Protein AF-A0A090TAF8-F1 (afdb_monomer_lite)

Organism: NCBI:txid990268

Secondary structure (DSSP, 8-state):
-EEETTEEEEEEE-TTS-EEEEEEEE----BHHHHHHHHHHHHHHHHHHTTTT------EEEEESSEEETTTTEEEE-SSSB-SSB-HHHHHHHHH-S-EEEEEHHHHHHHHHHHHSTTTT-SS-EEEEESSSEEEEE-

Radius of gyration: 15.21 Å; chains: 1; bounding box: 37×30×36 Å

InterPro domains:
  IPR000600 ROK family [PF00480] (2-139)
  IPR000600 ROK family [PTHR18964] (3-139)
  IPR043129 ATPase, nucleotide binding domain [SSF53067] (2-119)

Foldseek 3Di:
DEDEQQKDKDFDADPVGHTDDIDIGGHPAAEDVSSLVVVLVVVVVVCVVCVVVDDDDAAEEYEYAADAPQVQCFGCDHPNHPDHRDSSQVSNCVNPVHHYTYDYRQQVVVVCCCVPNDNVVPPWDWDWDDDPDTDIHID

pLDDT: mean 95.27, std 3.51, range [81.88, 98.38]

Sequence (139 aa):
MRLGRGYLSIALHELGGDVLIDTKIEIHEVDQEDVLARLLYEIEDFFESYSEQLDRVTSIALTLPGLVNSDKGIVLQMPHYNVKNLNVAEEIFKVTGLPVFVANDTRAWALAENLFGHSQDCDNSVLISIHHGLGAGII

Structure (mmCIF, N/CA/C/O backbone):
data_AF-A0A090TAF8-F1
#
_entry.id   AF-A0A090TAF8-F1
#
loop_
_atom_site.group_PDB
_atom_site.id
_atom_site.type_symbol
_atom_site.label_atom_id
_atom_site.label_alt_id
_atom_site.label_comp_id
_atom_site.label_asym_id
_atom_site.label_entity_id
_atom_site.label_seq_id
_atom_site.pdbx_PDB_ins_code
_atom_site.Cartn_x
_atom_site.Cartn_y
_atom_site.Cartn_z
_atom_site.occupancy
_atom_site.B_iso_or_equiv
_atom_site.auth_seq_id
_atom_site.auth_comp_id
_atom_site.auth_asym_id
_atom_site.auth_atom_id
_atom_site.pdbx_PDB_model_num
ATOM 1 N N . MET A 1 1 ? -4.908 -0.073 -0.634 1.00 97.00 1 MET A N 1
ATOM 2 C CA . MET A 1 1 ? -4.875 1.321 -0.136 1.00 97.00 1 MET A CA 1
ATOM 3 C C . MET A 1 1 ? -3.673 2.075 -0.694 1.00 97.00 1 MET A C 1
ATOM 5 O O . MET A 1 1 ? -2.593 1.500 -0.842 1.00 97.00 1 MET A O 1
ATOM 9 N N . ARG A 1 2 ? -3.836 3.374 -0.962 1.00 97.81 2 ARG A N 1
ATOM 10 C CA . ARG A 1 2 ? -2.753 4.294 -1.336 1.00 97.81 2 ARG A CA 1
ATOM 11 C C . ARG A 1 2 ? -2.845 5.581 -0.520 1.00 97.81 2 ARG A C 1
ATOM 13 O O . ARG A 1 2 ? -3.834 6.296 -0.644 1.00 97.81 2 ARG A O 1
ATOM 20 N N . LEU A 1 3 ? -1.799 5.910 0.238 1.00 97.62 3 LEU A N 1
ATOM 21 C CA . LEU A 1 3 ? -1.675 7.208 0.907 1.00 97.62 3 LEU A CA 1
ATOM 22 C C . LEU A 1 3 ? -0.860 8.154 0.015 1.00 97.62 3 LEU A C 1
ATOM 24 O O . LEU A 1 3 ? 0.364 8.050 -0.087 1.00 97.62 3 LEU A O 1
ATOM 28 N N . GLY A 1 4 ? -1.563 9.034 -0.696 1.00 95.38 4 GLY A N 1
ATOM 29 C CA . GLY A 1 4 ? -0.989 10.028 -1.599 1.00 95.38 4 GLY A CA 1
ATOM 30 C C . GLY A 1 4 ? -0.792 11.383 -0.925 1.00 95.38 4 GLY A C 1
ATOM 31 O O . GLY A 1 4 ? -0.917 11.516 0.283 1.00 95.38 4 GLY A O 1
ATOM 32 N N . ARG A 1 5 ? -0.479 12.421 -1.706 1.00 94.69 5 ARG A N 1
ATOM 33 C CA . ARG A 1 5 ? -0.316 13.789 -1.186 1.00 94.69 5 ARG A CA 1
ATOM 34 C C . ARG A 1 5 ? -1.690 14.421 -0.941 1.00 94.69 5 ARG A C 1
ATOM 36 O O . ARG A 1 5 ? -2.332 14.813 -1.912 1.00 94.69 5 ARG A O 1
ATOM 43 N N . GLY A 1 6 ? -2.117 14.491 0.317 1.00 96.75 6 GLY A N 1
ATOM 44 C CA . GLY A 1 6 ? -3.388 15.090 0.737 1.00 96.75 6 GLY A CA 1
ATOM 45 C C . GLY A 1 6 ? -4.614 14.225 0.443 1.00 96.75 6 GLY A C 1
ATOM 46 O O . GLY A 1 6 ? -5.731 14.728 0.376 1.00 96.75 6 GLY A O 1
ATOM 47 N N . TYR A 1 7 ? -4.421 12.929 0.189 1.00 97.88 7 TYR A N 1
ATOM 48 C CA . TYR A 1 7 ? -5.529 12.007 -0.033 1.00 97.88 7 TYR A CA 1
ATOM 49 C C . TYR A 1 7 ? -5.180 10.576 0.368 1.00 97.88 7 TYR A C 1
ATOM 51 O O . TYR A 1 7 ? -4.021 10.152 0.292 1.00 97.88 7 TYR A O 1
ATOM 59 N N . LEU A 1 8 ? -6.219 9.819 0.699 1.00 98.38 8 LEU A N 1
ATOM 60 C CA . LEU A 1 8 ? -6.208 8.380 0.893 1.00 98.38 8 LEU A CA 1
ATOM 61 C C . LEU A 1 8 ? -7.134 7.743 -0.146 1.00 98.38 8 LEU A C 1
ATOM 63 O O . LEU A 1 8 ? -8.267 8.179 -0.319 1.00 98.38 8 LEU A O 1
ATOM 67 N N . SER A 1 9 ? -6.651 6.719 -0.841 1.00 98.19 9 SER A N 1
ATOM 68 C CA . SER A 1 9 ? -7.490 5.858 -1.676 1.00 98.19 9 SER A CA 1
ATOM 69 C C . SER A 1 9 ? -7.629 4.488 -1.027 1.00 98.19 9 SER A C 1
ATOM 71 O O . SER A 1 9 ? -6.617 3.847 -0.704 1.00 98.19 9 SER A O 1
ATOM 73 N N . ILE A 1 10 ? -8.864 4.029 -0.856 1.00 98.06 10 ILE A N 1
ATOM 74 C CA . ILE A 1 10 ? -9.193 2.701 -0.343 1.00 98.06 10 ILE A CA 1
ATOM 75 C C . ILE A 1 10 ? -9.949 1.973 -1.440 1.00 98.06 10 ILE A C 1
ATOM 77 O O . ILE A 1 10 ? -10.971 2.443 -1.919 1.00 98.06 10 ILE A O 1
ATOM 81 N N . ALA A 1 11 ? -9.427 0.819 -1.835 1.00 96.81 11 ALA A N 1
ATOM 82 C CA . ALA A 1 11 ? -10.050 0.006 -2.854 1.00 96.81 11 ALA A CA 1
ATOM 83 C C . ALA A 1 11 ? -10.125 -1.443 -2.383 1.00 96.81 11 ALA A C 1
ATOM 85 O O . ALA A 1 11 ? -9.144 -1.971 -1.848 1.00 96.81 11 ALA A O 1
ATOM 86 N N . LEU A 1 12 ? -11.287 -2.058 -2.587 1.00 96.31 12 LEU A N 1
ATOM 87 C CA . LEU A 1 12 ? -11.523 -3.480 -2.383 1.00 96.31 12 LEU A CA 1
ATOM 88 C C . LEU A 1 12 ? -11.211 -4.201 -3.690 1.00 96.31 12 LEU A C 1
ATOM 90 O O . LEU A 1 12 ? -11.668 -3.778 -4.753 1.00 96.31 12 LEU A O 1
ATOM 94 N N . HIS A 1 13 ? -10.402 -5.252 -3.623 1.00 94.25 13 HIS A N 1
ATOM 95 C CA . HIS A 1 13 ? -10.049 -6.058 -4.788 1.00 94.25 13 HIS A CA 1
ATOM 96 C C . HIS A 1 13 ? -10.460 -7.506 -4.559 1.00 94.25 13 HIS A C 1
ATOM 98 O O . HIS A 1 13 ? -10.386 -8.008 -3.434 1.00 94.25 13 HIS A O 1
ATOM 104 N N . GLU A 1 14 ? -10.848 -8.181 -5.635 1.00 92.25 14 GLU A N 1
ATOM 105 C CA . GLU A 1 14 ? -10.876 -9.639 -5.651 1.00 92.25 14 GLU A CA 1
ATOM 106 C C . GLU A 1 14 ? -9.435 -10.184 -5.692 1.00 92.25 14 GLU A C 1
ATOM 108 O O . GLU A 1 14 ? -8.496 -9.481 -6.069 1.00 92.25 14 GLU A O 1
ATOM 113 N N . LEU A 1 15 ? -9.232 -11.451 -5.320 1.00 86.81 15 LEU A N 1
ATOM 114 C CA . LEU A 1 15 ? -7.900 -12.066 -5.262 1.00 86.81 15 LEU A CA 1
ATOM 115 C C . LEU A 1 15 ? -7.155 -12.039 -6.615 1.00 86.81 15 LEU A C 1
ATOM 117 O O . LEU A 1 15 ? -5.928 -12.070 -6.636 1.00 86.81 15 LEU A O 1
ATOM 121 N N . GLY A 1 16 ? -7.892 -11.963 -7.730 1.00 86.12 16 GLY A N 1
ATOM 122 C CA . GLY A 1 16 ? -7.343 -11.816 -9.083 1.00 86.12 16 GLY A CA 1
ATOM 123 C C . GLY A 1 16 ? -6.797 -10.420 -9.414 1.00 86.12 16 GLY A C 1
ATOM 124 O O . GLY A 1 16 ? -6.144 -10.269 -10.440 1.00 86.12 16 GLY A O 1
ATOM 125 N N . GLY A 1 17 ? -7.029 -9.420 -8.557 1.00 84.31 17 GLY A N 1
ATOM 126 C CA . GLY A 1 17 ? -6.572 -8.038 -8.740 1.00 84.31 17 GLY A CA 1
ATOM 127 C C . GLY A 1 17 ? -7.632 -7.078 -9.287 1.00 84.31 17 GLY A C 1
ATOM 128 O O . GLY A 1 17 ? -7.389 -5.872 -9.307 1.00 84.31 17 GLY A O 1
ATOM 129 N N . ASP A 1 18 ? -8.806 -7.578 -9.679 1.00 90.69 18 ASP A N 1
ATOM 130 C CA . ASP A 1 18 ? -9.907 -6.743 -10.160 1.00 90.69 18 ASP A CA 1
ATOM 131 C C . ASP A 1 18 ? -10.475 -5.860 -9.042 1.00 90.69 18 ASP A C 1
ATOM 133 O O . ASP A 1 18 ? -10.709 -6.310 -7.916 1.00 90.69 18 ASP A O 1
ATOM 137 N N . VAL A 1 19 ? -10.717 -4.587 -9.365 1.00 94.19 19 VAL A N 1
ATOM 138 C CA . VAL A 1 19 ? -11.239 -3.594 -8.420 1.00 94.19 19 VAL A CA 1
ATOM 139 C C . VAL A 1 19 ? -12.759 -3.701 -8.334 1.00 94.19 19 VAL A C 1
ATOM 141 O O . VAL A 1 19 ? -13.455 -3.489 -9.325 1.00 94.19 19 VAL A O 1
ATOM 144 N N . LEU A 1 20 ? -13.277 -3.978 -7.137 1.00 93.88 20 LEU A N 1
ATOM 145 C CA . LEU A 1 20 ? -14.716 -4.066 -6.872 1.00 93.88 20 LEU A CA 1
ATOM 146 C C . LEU A 1 20 ? -15.293 -2.724 -6.410 1.00 93.88 20 LEU A C 1
ATOM 148 O O . LEU A 1 20 ? -16.384 -2.329 -6.815 1.00 93.88 20 LEU A O 1
ATOM 152 N N . ILE A 1 21 ? -14.556 -2.032 -5.541 1.00 95.19 21 ILE A N 1
ATOM 153 C CA . ILE A 1 21 ? -14.944 -0.761 -4.923 1.00 95.19 21 ILE A CA 1
ATOM 154 C C . ILE A 1 21 ? -13.689 0.098 -4.840 1.00 95.19 21 ILE A C 1
ATOM 156 O O . ILE A 1 21 ? -12.629 -0.421 -4.497 1.00 95.19 21 ILE A O 1
ATOM 160 N N . ASP A 1 22 ? -13.804 1.391 -5.128 1.00 96.06 22 ASP A N 1
ATOM 161 C CA . ASP A 1 22 ? -12.729 2.369 -4.960 1.00 96.06 22 ASP A CA 1
ATOM 162 C C . ASP A 1 22 ? -13.310 3.676 -4.420 1.00 96.06 22 ASP A C 1
ATOM 164 O O . ASP A 1 22 ? -14.265 4.229 -4.973 1.00 96.06 22 ASP A O 1
ATOM 168 N N . THR A 1 23 ? -12.737 4.160 -3.324 1.00 97.19 23 THR A N 1
ATOM 169 C CA . THR A 1 23 ? -13.052 5.450 -2.725 1.00 97.19 23 THR A CA 1
ATOM 170 C C . THR A 1 23 ? -11.792 6.287 -2.603 1.00 97.19 23 THR A C 1
ATOM 172 O O . THR A 1 23 ? -10.688 5.803 -2.337 1.00 97.19 23 THR A O 1
ATOM 175 N N . LYS A 1 24 ? -11.964 7.596 -2.777 1.00 97.94 24 LYS A N 1
ATOM 176 C CA . LYS A 1 24 ? -10.905 8.578 -2.591 1.00 97.94 24 LYS A CA 1
ATOM 177 C C . LYS A 1 24 ? -11.357 9.627 -1.592 1.00 97.94 24 LYS A C 1
ATOM 179 O O . LYS A 1 24 ? -12.386 10.266 -1.784 1.00 97.94 24 LYS A O 1
ATOM 184 N N . ILE A 1 25 ? -10.549 9.807 -0.561 1.00 98.12 25 ILE A N 1
ATOM 185 C CA . ILE A 1 25 ? -10.822 10.654 0.591 1.00 98.12 25 ILE A CA 1
ATOM 186 C C . ILE A 1 25 ? -9.747 11.733 0.661 1.00 98.12 25 ILE A C 1
ATOM 188 O O . ILE A 1 25 ? -8.559 11.441 0.511 1.00 98.12 25 ILE A O 1
ATOM 192 N N . GLU A 1 26 ? -10.148 12.979 0.893 1.00 98.06 26 GLU A N 1
ATOM 193 C CA . GLU A 1 26 ? -9.207 14.068 1.156 1.00 98.06 26 GLU A CA 1
ATOM 194 C C . GLU A 1 26 ? -8.687 14.004 2.597 1.00 98.06 26 GLU A C 1
ATOM 196 O O . GLU A 1 26 ? -9.454 13.890 3.560 1.00 98.06 26 GLU A O 1
ATOM 201 N N . ILE A 1 27 ? -7.365 14.106 2.724 1.00 97.88 27 ILE A N 1
ATOM 202 C CA . ILE A 1 27 ? -6.631 14.093 3.989 1.00 97.88 27 ILE A CA 1
ATOM 203 C C . ILE A 1 27 ? -5.999 15.472 4.140 1.00 97.88 27 ILE A C 1
ATOM 205 O O . ILE A 1 27 ? -5.190 15.889 3.312 1.00 97.88 27 ILE A O 1
ATOM 209 N N . HIS A 1 28 ? -6.409 16.185 5.181 1.00 97.25 28 HIS A N 1
ATOM 210 C CA . HIS A 1 28 ? -5.945 17.545 5.474 1.00 97.25 28 HIS A CA 1
ATOM 211 C C . HIS A 1 28 ? -4.923 17.558 6.615 1.00 97.25 28 HIS A C 1
ATOM 213 O O . HIS A 1 28 ? -4.201 18.535 6.807 1.00 97.25 28 HIS A O 1
ATOM 219 N N . GLU A 1 29 ? -4.875 16.463 7.365 1.00 97.56 29 GLU A N 1
ATOM 220 C CA . GLU A 1 29 ? -3.946 16.175 8.435 1.00 97.56 29 GLU A CA 1
ATOM 221 C C . GLU A 1 29 ? -2.522 16.076 7.874 1.00 97.56 29 GLU A C 1
ATOM 223 O O . GLU A 1 29 ? -2.291 15.531 6.793 1.00 97.56 29 GLU A O 1
ATOM 228 N N . VAL A 1 30 ? -1.554 16.614 8.615 1.00 97.12 30 VAL A N 1
ATOM 229 C CA . VAL A 1 30 ? -0.142 16.644 8.201 1.00 97.12 30 VAL A CA 1
ATOM 230 C C . VAL A 1 30 ? 0.741 15.915 9.204 1.00 97.12 30 VAL A C 1
ATOM 232 O O . VAL A 1 30 ? 1.675 15.221 8.798 1.00 97.12 30 VAL A O 1
ATOM 235 N N . ASP A 1 31 ? 0.463 16.061 10.497 1.00 98.00 31 ASP A N 1
ATOM 236 C CA . ASP A 1 31 ? 1.259 15.452 11.555 1.00 98.00 31 ASP A CA 1
ATOM 237 C C . ASP A 1 31 ? 0.941 13.966 11.736 1.00 98.00 31 ASP A C 1
ATOM 239 O O . ASP A 1 31 ? -0.176 13.504 11.516 1.00 98.00 31 ASP A O 1
ATOM 243 N N . GLN A 1 32 ? 1.967 13.200 12.114 1.00 97.75 32 GLN A N 1
ATOM 244 C CA . GLN A 1 32 ? 1.926 11.738 12.128 1.00 97.75 32 GLN A CA 1
ATOM 245 C C . GLN A 1 32 ? 0.744 11.153 12.912 1.00 97.75 32 GLN A C 1
ATOM 247 O O . GLN A 1 32 ? 0.138 10.191 12.444 1.00 97.75 32 GLN A O 1
ATOM 252 N N . GLU A 1 33 ? 0.456 11.686 14.101 1.00 97.56 33 GLU A N 1
ATOM 253 C CA . GLU A 1 33 ? -0.607 11.169 14.972 1.00 97.56 33 GLU A CA 1
ATOM 254 C C . GLU A 1 33 ? -1.988 11.392 14.350 1.00 97.56 33 GLU A C 1
ATOM 256 O O . GLU A 1 33 ? -2.781 10.455 14.281 1.00 97.56 33 GLU A O 1
ATOM 261 N N . ASP A 1 34 ? -2.232 12.585 13.805 1.00 98.00 34 ASP A N 1
ATOM 262 C CA . ASP A 1 34 ? -3.502 12.938 13.166 1.00 98.00 34 ASP A CA 1
ATOM 263 C C . ASP A 1 34 ? -3.715 12.155 11.866 1.00 98.00 34 ASP A C 1
ATOM 265 O O . ASP A 1 34 ? -4.800 11.630 11.622 1.00 98.00 34 ASP A O 1
ATOM 269 N N . VAL A 1 35 ? -2.667 12.009 11.046 1.00 97.94 35 VAL A N 1
ATOM 270 C CA . VAL A 1 35 ? -2.722 11.221 9.803 1.00 97.94 35 VAL A CA 1
ATOM 271 C C . VAL A 1 35 ? -2.993 9.750 10.104 1.00 97.94 35 VAL A C 1
ATOM 273 O O . VAL A 1 35 ? -3.783 9.122 9.402 1.00 97.94 35 VAL A O 1
ATOM 276 N N . LEU A 1 36 ? -2.356 9.190 11.137 1.00 98.25 36 LEU A N 1
ATOM 277 C CA . LEU A 1 36 ? -2.604 7.813 11.553 1.00 98.25 36 LEU A CA 1
ATOM 278 C C . LEU A 1 36 ? -4.039 7.648 12.060 1.00 98.25 36 LEU A C 1
ATOM 280 O O . LEU A 1 36 ? -4.728 6.738 11.609 1.00 98.25 36 LEU A O 1
ATOM 284 N N . ALA A 1 37 ? -4.491 8.523 12.961 1.00 98.25 37 ALA A N 1
ATOM 285 C CA . ALA A 1 37 ? -5.845 8.472 13.501 1.00 98.25 37 ALA A CA 1
ATOM 286 C C . ALA A 1 37 ? -6.891 8.575 12.385 1.00 98.25 37 ALA A C 1
ATOM 288 O O . ALA A 1 37 ? -7.823 7.773 12.335 1.00 98.25 37 ALA A O 1
ATOM 289 N N . ARG A 1 38 ? -6.686 9.499 11.438 1.00 98.19 38 ARG A N 1
ATOM 290 C CA . ARG A 1 38 ? -7.547 9.643 10.268 1.00 98.19 38 ARG A CA 1
ATOM 291 C C . ARG A 1 38 ? -7.531 8.391 9.400 1.00 98.19 38 ARG A C 1
ATOM 293 O O . ARG A 1 38 ? -8.588 7.912 9.019 1.00 98.19 38 ARG A O 1
ATOM 300 N N . LEU A 1 39 ? -6.359 7.830 9.111 1.00 97.94 39 LEU A N 1
ATOM 301 C CA . LEU A 1 39 ? -6.243 6.611 8.313 1.00 97.94 39 LEU A CA 1
ATOM 302 C C . LEU A 1 39 ? -6.989 5.435 8.955 1.00 97.94 39 LEU A C 1
ATOM 304 O O . LEU A 1 39 ? -7.674 4.709 8.243 1.00 97.94 39 LEU A O 1
ATOM 308 N N . LEU A 1 40 ? -6.859 5.242 10.271 1.00 98.25 40 LEU A N 1
ATOM 309 C CA . LEU A 1 40 ? -7.541 4.160 10.988 1.00 98.25 40 LEU A CA 1
ATOM 310 C C . LEU A 1 40 ? -9.061 4.350 10.979 1.00 98.25 40 LEU A C 1
ATOM 312 O O . LEU A 1 40 ? -9.776 3.400 10.677 1.00 98.25 40 LEU A O 1
ATOM 316 N N . TYR A 1 41 ? -9.530 5.578 11.212 1.00 98.19 41 TYR A N 1
ATOM 317 C CA . TYR A 1 41 ? -10.949 5.922 11.112 1.00 98.19 41 TYR A CA 1
ATOM 318 C C . TYR A 1 41 ? -11.520 5.596 9.724 1.00 98.19 41 TYR A C 1
ATOM 320 O O . TYR A 1 41 ? -12.549 4.943 9.618 1.00 98.19 41 TYR A O 1
ATOM 328 N N . GLU A 1 42 ? -10.831 5.993 8.652 1.00 98.00 42 GLU A N 1
ATOM 329 C CA . GLU A 1 42 ? -11.296 5.743 7.279 1.00 98.00 42 GLU A CA 1
ATOM 330 C C . GLU A 1 42 ? -11.267 4.249 6.909 1.00 98.00 42 GLU A C 1
ATOM 332 O O . GLU A 1 42 ? -12.045 3.805 6.067 1.00 98.00 42 GLU A O 1
ATOM 337 N N . ILE A 1 43 ? -10.385 3.450 7.525 1.00 97.06 43 ILE A N 1
ATOM 338 C CA . ILE A 1 43 ? -10.432 1.989 7.387 1.00 97.06 43 ILE A CA 1
ATOM 339 C C . ILE A 1 43 ? -11.705 1.451 8.043 1.00 97.06 43 ILE A C 1
ATOM 341 O O . ILE A 1 43 ? -12.437 0.707 7.395 1.00 97.06 43 ILE A O 1
ATOM 345 N N . GLU A 1 44 ? -11.963 1.804 9.304 1.00 96.31 44 GLU A N 1
ATOM 346 C CA . GLU A 1 44 ? -13.156 1.353 10.032 1.00 96.31 44 GLU A CA 1
ATOM 347 C C . GLU A 1 44 ? -14.443 1.755 9.295 1.00 96.31 44 GLU A C 1
ATOM 349 O O . GLU A 1 44 ? -15.277 0.894 9.015 1.00 96.31 44 GLU A O 1
ATOM 354 N N . ASP A 1 45 ? -14.548 3.017 8.871 1.00 96.81 45 ASP A N 1
ATOM 355 C CA . ASP A 1 45 ? -15.688 3.542 8.109 1.00 96.81 45 ASP A CA 1
ATOM 356 C C . ASP A 1 45 ? -15.897 2.796 6.781 1.00 96.81 45 ASP A C 1
ATOM 358 O O . ASP A 1 45 ? -17.029 2.472 6.415 1.00 96.81 45 ASP A O 1
ATOM 362 N N . PHE A 1 46 ? -14.815 2.434 6.078 1.00 96.25 46 PHE A N 1
ATOM 363 C CA . PHE A 1 46 ? -14.903 1.624 4.862 1.00 96.25 46 PHE A CA 1
ATOM 364 C C . PHE A 1 46 ? -15.444 0.215 5.147 1.00 96.25 46 PHE A C 1
ATOM 366 O O . PHE A 1 46 ? -16.279 -0.289 4.392 1.00 96.25 46 PHE A O 1
ATOM 373 N N . PHE A 1 47 ? -14.992 -0.427 6.230 1.00 94.25 47 PHE A N 1
ATOM 374 C CA . PHE A 1 47 ? -15.493 -1.744 6.630 1.00 94.25 47 PHE A CA 1
ATOM 375 C C . PHE A 1 47 ? -16.976 -1.705 7.017 1.00 94.25 47 PHE A C 1
ATOM 377 O O . PHE A 1 47 ? -17.724 -2.611 6.649 1.00 94.25 47 PHE A O 1
ATOM 384 N N . GLU A 1 48 ? -17.418 -0.659 7.714 1.00 94.69 48 GLU A N 1
ATOM 385 C CA . GLU A 1 48 ? -18.827 -0.483 8.075 1.00 94.69 48 GLU A CA 1
ATOM 386 C C . GLU A 1 48 ? -19.696 -0.201 6.840 1.00 94.69 48 GLU A C 1
ATOM 388 O O . GLU A 1 48 ? -20.694 -0.895 6.609 1.00 94.69 48 GLU A O 1
ATOM 393 N N . SER A 1 49 ? -19.278 0.757 6.007 1.00 95.19 49 SER A N 1
ATOM 394 C CA . SER A 1 49 ? -20.016 1.222 4.825 1.00 95.19 49 SER A CA 1
ATOM 395 C C . SER A 1 49 ? -20.216 0.147 3.758 1.00 95.19 49 SER A C 1
ATOM 397 O O . SER A 1 49 ? -21.223 0.167 3.050 1.00 95.19 49 SER A O 1
ATOM 399 N N . TYR A 1 50 ? -19.273 -0.790 3.637 1.00 93.69 50 TYR A N 1
ATOM 400 C CA . TYR A 1 50 ? -19.298 -1.844 2.618 1.00 93.69 50 TYR A CA 1
ATOM 401 C C . TYR A 1 50 ? -19.444 -3.254 3.200 1.00 93.69 50 TYR A C 1
ATOM 403 O O . TYR A 1 50 ? -19.135 -4.242 2.534 1.00 93.69 50 TYR A O 1
ATOM 411 N N . SER A 1 51 ? -19.931 -3.366 4.437 1.00 91.25 51 SER A N 1
ATOM 412 C CA . SER A 1 51 ? -20.082 -4.639 5.157 1.00 91.25 51 SER A CA 1
ATOM 413 C C . SER A 1 51 ? -20.889 -5.710 4.408 1.00 91.25 51 SER A C 1
ATOM 415 O O . SER A 1 51 ? -20.609 -6.893 4.576 1.00 91.25 51 SER A O 1
ATOM 417 N N . GLU A 1 52 ? -21.843 -5.333 3.548 1.00 89.31 52 GLU A N 1
ATOM 418 C CA . GLU A 1 52 ? -22.626 -6.284 2.738 1.00 89.31 52 GLU A CA 1
ATOM 419 C C . GLU A 1 52 ? -21.872 -6.813 1.504 1.00 89.31 52 GLU A C 1
ATOM 421 O O . GLU A 1 52 ? -22.170 -7.901 1.011 1.00 89.31 52 GLU A O 1
ATOM 426 N N . GLN A 1 53 ? -20.906 -6.050 0.988 1.00 88.88 53 GLN A N 1
ATOM 427 C CA . GLN A 1 53 ? -20.070 -6.414 -0.160 1.00 88.88 53 GLN A CA 1
ATOM 428 C C . GLN A 1 53 ? -18.772 -7.107 0.264 1.00 88.88 53 GLN A C 1
ATOM 430 O O . GLN A 1 53 ? -18.104 -7.740 -0.556 1.00 88.88 53 GLN A O 1
ATOM 435 N N . LEU A 1 54 ? -18.396 -6.963 1.533 1.00 83.62 54 LEU A N 1
ATOM 436 C CA . LEU A 1 54 ? -17.217 -7.586 2.103 1.00 83.62 54 LEU A CA 1
ATOM 437 C C . LEU A 1 54 ? -17.483 -9.070 2.360 1.00 83.62 54 LEU A C 1
ATOM 439 O O . LEU A 1 54 ? -18.259 -9.446 3.232 1.00 83.62 54 LEU A O 1
ATOM 443 N N . ASP A 1 55 ? -16.793 -9.918 1.603 1.00 85.00 55 ASP A N 1
ATOM 444 C CA . ASP A 1 55 ? -16.670 -11.341 1.914 1.00 85.00 55 ASP A CA 1
ATOM 445 C C . ASP A 1 55 ? -15.391 -11.570 2.747 1.00 85.00 55 ASP A C 1
ATOM 447 O O . ASP A 1 55 ? -15.139 -10.897 3.751 1.00 85.00 55 ASP A O 1
ATOM 451 N N . ARG A 1 56 ? -14.525 -12.501 2.340 1.00 88.75 56 ARG A N 1
ATOM 452 C CA . ARG A 1 56 ? -13.289 -12.822 3.059 1.00 88.75 56 ARG A CA 1
ATOM 453 C C . ARG A 1 56 ? -12.154 -11.886 2.667 1.00 88.75 56 ARG A C 1
ATOM 455 O O . ARG A 1 56 ? -11.369 -12.195 1.773 1.00 88.75 56 ARG A O 1
ATOM 462 N N . VAL A 1 57 ? -12.014 -10.780 3.392 1.00 93.69 57 VAL A N 1
ATOM 463 C CA . VAL A 1 57 ? -10.813 -9.938 3.294 1.00 93.69 57 VAL A CA 1
ATOM 464 C C . VAL A 1 57 ? -9.621 -10.675 3.905 1.00 93.69 57 VAL A C 1
ATOM 466 O O . VAL A 1 57 ? -9.630 -11.026 5.082 1.00 93.69 57 VAL A O 1
ATOM 469 N N . THR A 1 58 ? -8.584 -10.923 3.105 1.00 95.19 58 THR A N 1
ATOM 470 C CA . THR A 1 58 ? -7.407 -11.701 3.529 1.00 95.19 58 THR A CA 1
ATOM 471 C C . THR A 1 58 ? -6.263 -10.847 4.061 1.00 95.19 58 THR A C 1
ATOM 473 O O . THR A 1 58 ? -5.440 -11.340 4.830 1.00 95.19 58 THR A O 1
ATOM 476 N N . SER A 1 59 ? -6.154 -9.599 3.605 1.00 96.44 59 SER A N 1
ATOM 477 C CA . SER A 1 59 ? -5.023 -8.718 3.898 1.00 96.44 59 SER A CA 1
ATOM 478 C C . SER A 1 59 ? -5.305 -7.274 3.485 1.00 96.44 59 SER A C 1
ATOM 480 O O . SER A 1 59 ? -6.226 -6.995 2.718 1.00 96.44 59 SER A O 1
ATOM 482 N N . ILE A 1 60 ? -4.470 -6.355 3.972 1.00 97.88 60 ILE A N 1
ATOM 483 C CA . ILE A 1 60 ? -4.448 -4.949 3.567 1.00 97.88 60 ILE A CA 1
ATOM 484 C C . ILE A 1 60 ? -3.090 -4.647 2.932 1.00 97.88 60 ILE A C 1
ATOM 486 O O . ILE A 1 60 ? -2.042 -4.870 3.535 1.00 97.88 60 ILE A O 1
ATOM 490 N N . ALA A 1 61 ? -3.094 -4.098 1.719 1.00 97.56 61 ALA A N 1
ATOM 491 C CA . ALA A 1 61 ? -1.893 -3.559 1.086 1.00 97.56 61 ALA A CA 1
ATOM 492 C C . ALA A 1 61 ? -1.925 -2.025 1.119 1.00 97.56 61 ALA A C 1
ATOM 494 O O . ALA A 1 61 ? -2.886 -1.411 0.645 1.00 97.56 61 ALA A O 1
ATOM 495 N N . LEU A 1 62 ? -0.873 -1.400 1.647 1.00 98.25 62 LEU A N 1
ATOM 496 C CA . LEU A 1 62 ? -0.691 0.047 1.702 1.00 98.25 62 LEU A CA 1
ATOM 497 C C . LEU A 1 62 ? 0.531 0.460 0.878 1.00 98.25 62 LEU A C 1
ATOM 499 O O . LEU A 1 62 ? 1.664 0.074 1.165 1.00 98.25 62 LEU A O 1
ATOM 503 N N . THR A 1 63 ? 0.305 1.301 -0.127 1.00 97.75 63 THR A N 1
ATOM 504 C CA . THR A 1 63 ? 1.382 1.911 -0.914 1.00 97.75 63 THR A CA 1
ATOM 505 C C . THR A 1 63 ? 1.455 3.411 -0.679 1.00 97.75 63 THR A C 1
ATOM 507 O O . THR A 1 63 ? 0.432 4.084 -0.540 1.00 97.75 63 THR A O 1
ATOM 510 N N . LEU A 1 64 ? 2.672 3.948 -0.623 1.00 97.06 64 LEU A N 1
ATOM 511 C CA . LEU A 1 64 ? 2.899 5.376 -0.408 1.00 97.06 64 LEU A CA 1
ATOM 512 C C . LEU A 1 64 ? 4.270 5.825 -0.932 1.00 97.06 64 LEU A C 1
ATOM 514 O O . LEU A 1 64 ? 5.199 5.013 -1.009 1.00 97.06 64 LEU A O 1
ATOM 518 N N . PRO A 1 65 ? 4.431 7.107 -1.301 1.00 94.88 65 PRO A N 1
ATOM 519 C CA . PRO A 1 65 ? 5.741 7.657 -1.617 1.00 94.88 65 PRO A CA 1
ATOM 520 C C . PRO A 1 65 ? 6.571 7.811 -0.338 1.00 94.88 65 PRO A C 1
ATOM 522 O O . PRO A 1 65 ? 6.033 8.119 0.718 1.00 94.88 65 PRO A O 1
ATOM 525 N N . GLY A 1 66 ? 7.895 7.684 -0.430 1.00 92.81 66 GLY A N 1
ATOM 526 C CA . GLY A 1 66 ? 8.797 7.869 0.714 1.00 92.81 66 GLY A CA 1
ATOM 527 C C . GLY A 1 66 ? 9.699 6.672 0.989 1.00 92.81 66 GLY A C 1
ATOM 528 O O . GLY A 1 66 ? 9.800 5.749 0.177 1.00 92.81 66 GLY A O 1
ATOM 529 N N . LEU A 1 67 ? 10.383 6.714 2.133 1.00 95.62 67 LEU A N 1
ATOM 530 C CA . LEU A 1 67 ? 11.258 5.640 2.591 1.00 95.62 67 LEU A CA 1
ATOM 531 C C . LEU A 1 67 ? 10.463 4.667 3.457 1.00 95.62 67 LEU A C 1
ATOM 533 O O . LEU A 1 67 ? 9.998 5.021 4.540 1.00 95.62 67 LEU A O 1
ATOM 537 N N . VAL A 1 68 ? 10.356 3.429 2.985 1.00 97.31 68 VAL A N 1
ATOM 538 C CA . VAL A 1 68 ? 9.591 2.363 3.635 1.00 97.31 68 VAL A CA 1
ATOM 539 C C . VAL A 1 68 ? 10.516 1.187 3.917 1.00 97.31 68 VAL A C 1
ATOM 541 O O . VAL A 1 68 ? 11.253 0.740 3.036 1.00 97.31 68 VAL A O 1
ATOM 544 N N . ASN A 1 69 ? 10.466 0.681 5.145 1.00 97.56 69 ASN A N 1
ATOM 545 C CA . ASN A 1 69 ? 10.972 -0.637 5.490 1.00 97.56 69 ASN A CA 1
ATOM 546 C C . ASN A 1 69 ? 9.811 -1.631 5.365 1.00 97.56 69 ASN A C 1
ATOM 548 O O . ASN A 1 69 ? 9.007 -1.758 6.288 1.00 97.56 69 ASN A O 1
ATOM 552 N N . SER A 1 70 ? 9.712 -2.291 4.210 1.00 95.62 70 SER A N 1
ATOM 553 C CA . SER A 1 70 ? 8.608 -3.206 3.901 1.00 95.62 70 SER A CA 1
ATOM 554 C C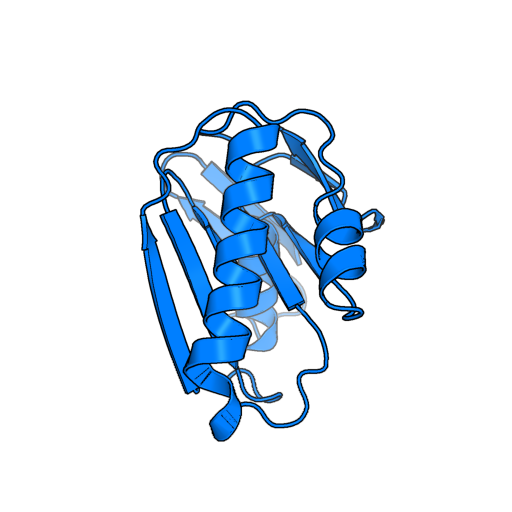 . SER A 1 70 ? 8.581 -4.439 4.798 1.00 95.62 70 SER A C 1
ATOM 556 O O . SER A 1 70 ? 7.498 -4.843 5.206 1.00 95.62 70 SER A O 1
ATOM 558 N N . ASP A 1 71 ? 9.744 -4.969 5.187 1.00 95.06 71 ASP A N 1
ATOM 559 C CA . ASP A 1 71 ? 9.837 -6.157 6.051 1.00 95.06 71 ASP A CA 1
ATOM 560 C C . ASP A 1 71 ? 9.225 -5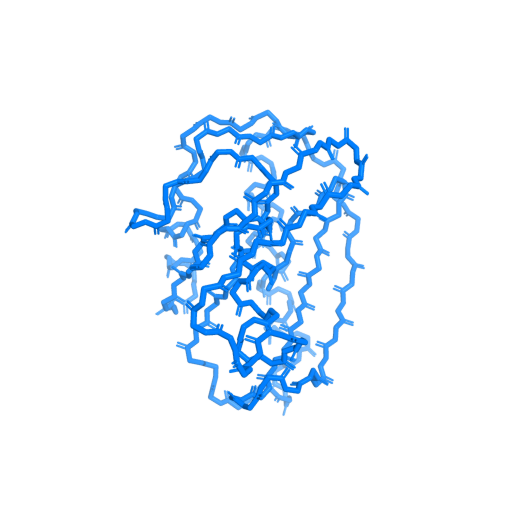.919 7.437 1.00 95.06 71 ASP A C 1
ATOM 562 O O . ASP A 1 71 ? 8.679 -6.832 8.050 1.00 95.06 71 ASP A O 1
ATOM 566 N N . LYS A 1 72 ? 9.331 -4.684 7.944 1.00 95.94 72 LYS A N 1
ATOM 567 C CA . LYS A 1 72 ? 8.780 -4.284 9.246 1.00 95.94 72 LYS A CA 1
ATOM 568 C C . LYS A 1 72 ? 7.458 -3.528 9.147 1.00 95.94 72 LYS A C 1
ATOM 570 O O . LYS A 1 72 ? 6.867 -3.250 10.181 1.00 95.94 72 LYS A O 1
ATOM 575 N N . GLY A 1 73 ? 7.038 -3.134 7.945 1.00 96.88 73 GLY A N 1
ATOM 576 C CA . GLY A 1 73 ? 5.868 -2.281 7.743 1.00 96.88 73 GLY A CA 1
ATOM 577 C C . GLY A 1 73 ? 6.016 -0.850 8.284 1.00 96.88 73 GLY A C 1
ATOM 578 O O . GLY A 1 73 ? 5.022 -0.213 8.633 1.00 96.88 73 GLY A O 1
ATOM 579 N N . ILE A 1 74 ? 7.253 -0.337 8.360 1.00 98.31 74 ILE A N 1
ATOM 580 C CA . ILE A 1 74 ? 7.569 0.977 8.947 1.00 98.31 74 ILE A CA 1
ATOM 581 C C . ILE A 1 74 ? 7.796 2.022 7.851 1.00 98.31 74 ILE A C 1
ATOM 583 O O . ILE A 1 74 ? 8.654 1.856 6.980 1.00 98.31 74 ILE A O 1
ATOM 587 N N . VAL A 1 75 ? 7.098 3.153 7.952 1.00 98.19 75 VAL A N 1
ATOM 588 C CA . VAL A 1 75 ? 7.345 4.362 7.159 1.00 98.19 75 VAL A CA 1
ATOM 589 C C . VAL A 1 75 ? 8.393 5.206 7.878 1.00 98.19 75 VAL A C 1
ATOM 591 O O . VAL A 1 75 ? 8.130 5.826 8.907 1.00 98.19 75 VAL A O 1
ATOM 594 N N . LEU A 1 76 ? 9.614 5.221 7.346 1.00 97.94 76 LEU A N 1
ATOM 595 C CA . LEU A 1 76 ? 10.730 5.961 7.938 1.00 97.94 76 LEU A CA 1
ATOM 596 C C . LEU A 1 76 ? 10.536 7.471 7.772 1.00 97.94 76 LEU A C 1
ATOM 598 O O . LEU A 1 76 ? 10.800 8.221 8.706 1.00 97.94 76 LEU A O 1
ATOM 602 N N . GLN A 1 77 ? 10.080 7.888 6.591 1.00 97.06 77 GLN A N 1
ATOM 603 C CA . GLN A 1 77 ? 9.687 9.256 6.248 1.00 97.06 77 GLN A CA 1
ATOM 604 C C . GLN A 1 77 ? 8.893 9.251 4.938 1.00 97.06 77 GLN A C 1
ATOM 606 O O . GLN A 1 77 ? 9.111 8.376 4.092 1.00 97.06 77 GLN A O 1
ATOM 611 N N . MET A 1 78 ? 8.051 10.259 4.712 1.00 94.69 78 MET A N 1
ATOM 612 C CA . MET A 1 78 ? 7.371 10.437 3.430 1.00 94.69 78 MET A CA 1
ATOM 613 C C . MET A 1 78 ? 7.203 11.908 3.040 1.00 94.69 78 MET A C 1
ATOM 615 O O . MET A 1 78 ? 7.238 12.781 3.901 1.00 94.69 78 MET A O 1
ATOM 619 N N . PRO A 1 79 ? 7.032 12.211 1.741 1.00 93.06 79 PRO A N 1
ATOM 620 C CA . PRO A 1 79 ? 6.660 13.551 1.309 1.00 93.06 79 PRO A CA 1
ATOM 621 C C . PRO A 1 79 ? 5.279 13.948 1.845 1.00 93.06 79 PRO A C 1
ATOM 623 O O . PRO A 1 79 ? 4.420 13.089 2.025 1.00 93.06 79 PRO A O 1
ATOM 626 N N . HIS A 1 80 ? 5.046 15.257 1.964 1.00 95.44 80 HIS A N 1
ATOM 627 C CA . HIS A 1 80 ? 3.775 15.892 2.345 1.00 95.44 80 HIS A CA 1
ATOM 628 C C . HIS A 1 80 ? 3.365 15.756 3.823 1.00 95.44 80 HIS A C 1
ATOM 630 O O . HIS A 1 80 ? 2.976 16.767 4.395 1.00 95.44 80 HIS A O 1
ATOM 636 N N . TYR A 1 81 ? 3.520 14.588 4.449 1.00 97.06 81 TYR A N 1
ATOM 637 C CA . TYR A 1 81 ? 3.195 14.380 5.868 1.00 97.06 81 TYR A CA 1
ATOM 638 C C . TYR A 1 81 ? 4.449 14.391 6.754 1.00 97.06 81 TYR A C 1
ATOM 640 O O . TYR A 1 81 ? 5.509 13.901 6.357 1.00 97.06 81 TYR A O 1
ATOM 648 N N . ASN A 1 82 ? 4.331 14.906 7.977 1.00 97.31 82 ASN A N 1
ATOM 649 C CA . ASN A 1 82 ? 5.397 14.959 8.976 1.00 97.31 82 ASN A CA 1
ATOM 650 C C . ASN A 1 82 ? 5.512 13.621 9.729 1.00 97.31 82 ASN A C 1
ATOM 652 O O . ASN A 1 82 ? 5.181 13.507 10.908 1.00 97.31 82 ASN A O 1
ATOM 656 N N . VAL A 1 83 ? 5.956 12.589 9.011 1.00 97.12 83 VAL A N 1
ATOM 657 C CA . VAL A 1 83 ? 6.087 11.212 9.511 1.00 97.12 83 VAL A CA 1
ATOM 658 C C . VAL A 1 83 ? 7.549 10.867 9.779 1.00 97.12 83 VAL A C 1
ATOM 660 O O . VAL A 1 83 ? 8.426 11.141 8.955 1.00 97.12 83 VAL A O 1
ATOM 663 N N . LYS A 1 84 ? 7.807 10.195 10.905 1.00 97.62 84 LYS A N 1
ATOM 664 C CA . LYS A 1 84 ? 9.119 9.675 11.283 1.00 97.62 84 LYS A CA 1
ATOM 665 C C . LYS A 1 84 ? 9.007 8.334 12.012 1.00 97.62 84 LYS A C 1
ATOM 667 O O . LYS A 1 84 ? 8.589 8.278 13.163 1.00 97.62 84 LYS A O 1
ATOM 672 N N . ASN A 1 85 ? 9.506 7.272 11.378 1.00 97.88 85 ASN A N 1
ATOM 673 C CA . ASN A 1 85 ? 9.503 5.902 11.916 1.00 97.88 85 ASN A CA 1
ATOM 674 C C . ASN A 1 85 ? 8.111 5.417 12.376 1.00 97.88 85 ASN A C 1
ATOM 676 O O . ASN A 1 85 ? 7.987 4.779 13.420 1.00 97.88 85 ASN A O 1
ATOM 680 N N . LEU A 1 86 ? 7.068 5.704 11.597 1.00 98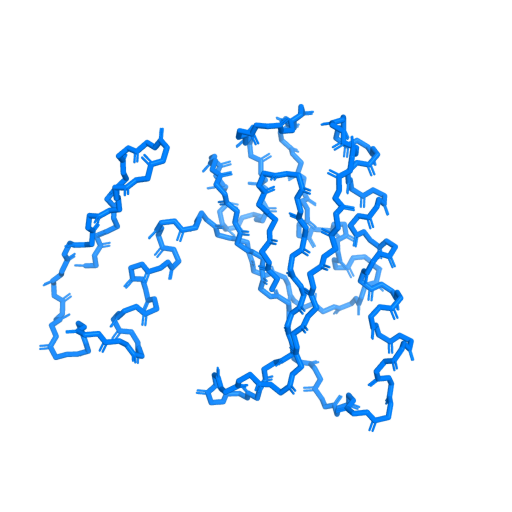.06 86 LEU A N 1
ATOM 681 C CA . LEU A 1 86 ? 5.707 5.251 11.875 1.00 98.06 86 LEU A CA 1
ATOM 682 C C . LEU A 1 86 ? 5.558 3.765 11.535 1.00 98.06 86 LEU A C 1
ATOM 684 O O . LEU A 1 86 ? 5.684 3.385 10.369 1.00 98.06 86 LEU A O 1
ATOM 688 N N . ASN A 1 87 ? 5.233 2.929 12.523 1.00 98.00 87 ASN A N 1
ATOM 689 C CA . ASN A 1 87 ? 4.908 1.520 12.294 1.00 98.00 87 ASN A CA 1
ATOM 690 C C . ASN A 1 87 ? 3.442 1.337 11.870 1.00 98.00 87 ASN A C 1
ATOM 692 O O . ASN A 1 87 ? 2.625 0.791 12.604 1.00 98.00 87 ASN A O 1
ATOM 696 N N . VAL A 1 88 ? 3.103 1.828 10.678 1.00 97.81 88 VAL A N 1
ATOM 697 C CA . VAL A 1 88 ? 1.715 1.856 10.193 1.00 97.81 88 VAL A CA 1
ATOM 698 C C . VAL A 1 88 ? 1.112 0.455 10.045 1.00 97.81 88 VAL A C 1
ATOM 700 O O . VAL A 1 88 ? -0.082 0.280 10.264 1.00 97.81 88 VAL A O 1
ATOM 703 N N . ALA A 1 89 ? 1.926 -0.555 9.718 1.00 98.19 89 ALA A N 1
ATOM 704 C CA . ALA A 1 89 ? 1.447 -1.930 9.610 1.00 98.19 89 ALA A CA 1
ATOM 705 C C . ALA A 1 89 ? 0.956 -2.479 10.951 1.00 98.19 89 ALA A C 1
ATOM 707 O O . ALA A 1 89 ? -0.103 -3.098 11.006 1.00 98.19 89 ALA A O 1
ATOM 708 N N . GLU A 1 90 ? 1.709 -2.238 12.027 1.00 98.31 90 GLU A N 1
ATOM 709 C CA . GLU A 1 90 ? 1.334 -2.687 13.368 1.00 98.31 90 GLU A CA 1
ATOM 710 C C . GLU A 1 90 ? 0.056 -1.994 13.853 1.00 98.31 90 GLU A C 1
ATOM 712 O O . GLU A 1 90 ? -0.823 -2.651 14.404 1.00 98.31 90 GLU A O 1
ATOM 717 N N . GLU A 1 91 ? -0.078 -0.691 13.610 1.00 98.38 91 GLU A N 1
ATOM 718 C CA . GLU A 1 91 ? -1.259 0.075 14.020 1.00 98.38 91 GLU A CA 1
ATOM 719 C C . GLU A 1 91 ? -2.523 -0.359 13.263 1.00 98.38 91 GLU A C 1
ATOM 721 O O . GLU A 1 91 ? -3.558 -0.595 13.883 1.00 98.38 91 GLU A O 1
ATOM 726 N N . ILE A 1 92 ? -2.433 -0.583 11.946 1.00 98.25 92 ILE A N 1
ATOM 727 C CA . ILE A 1 92 ? -3.555 -1.131 11.167 1.00 98.25 92 ILE A CA 1
ATOM 728 C C . ILE A 1 92 ? -3.875 -2.570 11.610 1.00 98.25 92 ILE A C 1
ATOM 730 O O . ILE A 1 92 ? -5.047 -2.928 11.740 1.00 98.25 92 ILE A O 1
ATOM 734 N N . PHE A 1 93 ? -2.861 -3.403 11.874 1.00 98.00 93 PHE A N 1
ATOM 735 C CA . PHE A 1 93 ? -3.061 -4.778 12.344 1.00 98.00 93 PHE A CA 1
ATOM 736 C C . PHE A 1 93 ? -3.782 -4.822 13.696 1.00 98.00 93 PHE A C 1
ATOM 738 O O . PHE A 1 93 ? -4.664 -5.655 13.884 1.00 98.00 93 PHE A O 1
ATOM 745 N N . LYS A 1 94 ? -3.451 -3.923 14.632 1.00 97.88 94 LYS A N 1
ATOM 746 C CA . LY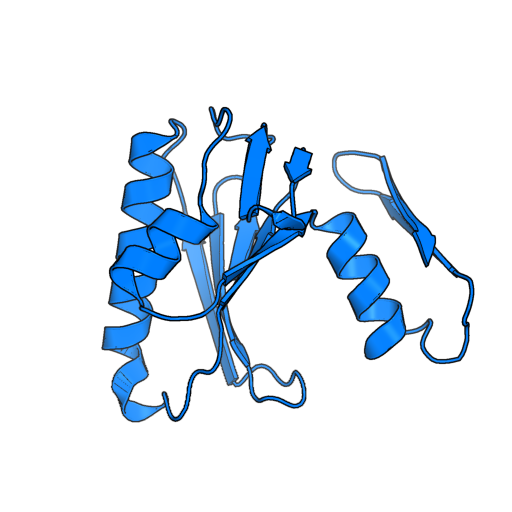S A 1 94 ? -4.104 -3.853 15.952 1.00 97.88 94 LYS A CA 1
ATOM 747 C C . LYS A 1 94 ? -5.613 -3.634 15.851 1.00 97.88 94 LYS A C 1
ATOM 749 O O . LYS A 1 94 ? -6.347 -4.202 16.654 1.00 97.88 94 LYS A O 1
ATOM 754 N N . VAL A 1 95 ? -6.055 -2.830 14.886 1.00 96.31 95 VAL A N 1
ATOM 755 C CA . VAL A 1 95 ? -7.472 -2.488 14.696 1.00 96.31 95 VAL A CA 1
ATOM 756 C C . VAL A 1 95 ? -8.204 -3.540 13.860 1.00 96.31 95 VAL A C 1
ATOM 758 O O . VAL A 1 95 ? -9.329 -3.912 14.172 1.00 96.31 95 VAL A O 1
ATOM 761 N N . THR A 1 96 ? -7.561 -4.060 12.814 1.00 95.94 96 THR A N 1
ATOM 762 C CA . THR A 1 96 ? -8.229 -4.924 11.822 1.00 95.94 96 THR A CA 1
ATOM 763 C C . THR A 1 96 ? -8.011 -6.420 12.047 1.00 95.94 96 THR A C 1
ATOM 765 O O . THR A 1 96 ? -8.782 -7.239 11.555 1.00 95.94 96 THR A O 1
ATOM 768 N N . GLY A 1 97 ? -6.931 -6.805 12.732 1.00 96.88 97 GLY A N 1
ATOM 769 C CA . GLY A 1 97 ? -6.458 -8.189 12.826 1.00 96.88 97 GLY A CA 1
ATOM 770 C C . GLY A 1 97 ? -5.928 -8.774 11.508 1.00 96.88 97 GLY A C 1
ATOM 771 O O . GLY A 1 97 ? -5.576 -9.955 11.466 1.00 96.88 97 GLY A O 1
ATOM 772 N N . LEU A 1 98 ? -5.864 -7.982 10.432 1.00 97.44 98 LEU A N 1
ATOM 773 C CA . LEU A 1 98 ? -5.489 -8.439 9.094 1.00 97.44 98 LEU A CA 1
ATOM 774 C C . LEU A 1 98 ? -3.994 -8.239 8.827 1.00 97.44 98 LEU A C 1
ATOM 776 O O . LEU A 1 98 ? -3.452 -7.195 9.184 1.00 97.44 98 LEU A O 1
ATOM 780 N N . PRO A 1 99 ? -3.317 -9.175 8.135 1.00 97.56 99 PRO A N 1
ATOM 781 C CA . PRO A 1 99 ? -1.953 -8.964 7.661 1.00 97.56 99 PRO A CA 1
ATOM 782 C C . PRO A 1 99 ? -1.837 -7.690 6.814 1.00 97.56 99 PRO A C 1
ATOM 784 O O . PRO A 1 99 ? -2.608 -7.501 5.868 1.00 97.56 99 PRO A O 1
ATOM 787 N N . VAL A 1 100 ? -0.851 -6.844 7.127 1.00 98.25 100 VAL A N 1
ATOM 788 C CA . VAL A 1 100 ? -0.641 -5.554 6.453 1.00 98.25 100 VAL A CA 1
ATOM 789 C C . VAL A 1 100 ? 0.693 -5.541 5.717 1.00 98.25 100 VAL A C 1
ATOM 791 O O . VAL A 1 100 ? 1.750 -5.719 6.320 1.00 98.25 100 VAL A O 1
ATOM 794 N N . PHE A 1 101 ? 0.649 -5.277 4.414 1.00 97.94 101 PHE A N 1
ATOM 795 C CA . PHE A 1 101 ? 1.827 -5.152 3.559 1.00 97.94 101 PHE A CA 1
ATOM 796 C C . PHE A 1 101 ? 2.043 -3.689 3.189 1.00 97.94 101 PHE A C 1
ATOM 798 O O . PHE A 1 101 ? 1.160 -3.064 2.606 1.00 97.94 101 PHE A O 1
ATOM 805 N N . VAL A 1 102 ? 3.219 -3.139 3.501 1.00 98.06 102 VAL A N 1
ATOM 806 C CA . VAL A 1 102 ? 3.539 -1.730 3.226 1.00 98.06 102 VAL A CA 1
ATOM 807 C C . VAL A 1 102 ? 4.692 -1.637 2.239 1.00 98.06 102 VAL A C 1
ATOM 809 O O . VAL A 1 102 ? 5.758 -2.219 2.451 1.00 98.06 102 VAL A O 1
ATOM 812 N N . ALA A 1 103 ? 4.511 -0.872 1.167 1.00 96.88 103 ALA A N 1
ATOM 813 C CA . ALA A 1 103 ? 5.528 -0.715 0.136 1.00 96.88 103 ALA A CA 1
ATOM 814 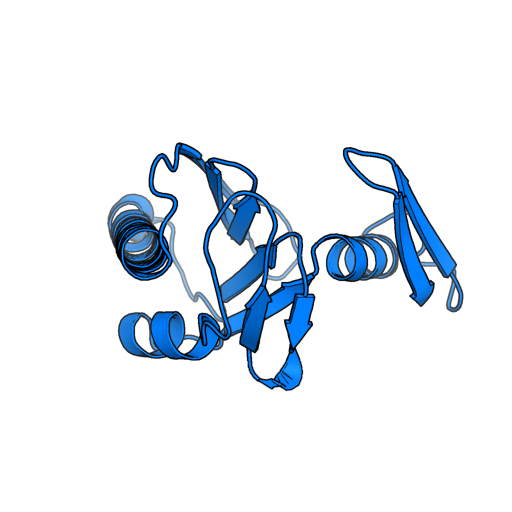C C . ALA A 1 103 ? 5.648 0.725 -0.363 1.00 96.88 103 ALA A C 1
ATOM 816 O O . ALA A 1 103 ? 4.690 1.500 -0.382 1.00 96.88 103 ALA A O 1
ATOM 817 N N . ASN A 1 104 ? 6.858 1.068 -0.808 1.00 96.25 104 ASN A N 1
ATOM 818 C CA . ASN A 1 104 ? 7.067 2.271 -1.601 1.00 96.25 104 ASN A CA 1
ATOM 819 C C . ASN A 1 104 ? 6.288 2.158 -2.920 1.00 96.25 104 ASN A C 1
ATOM 821 O O . ASN A 1 104 ? 6.327 1.117 -3.576 1.00 96.25 104 ASN A O 1
ATOM 825 N N . ASP A 1 105 ? 5.630 3.241 -3.324 1.00 93.88 105 ASP A N 1
ATOM 826 C CA . ASP A 1 105 ? 4.756 3.245 -4.494 1.00 93.88 105 ASP A CA 1
ATOM 827 C C . ASP A 1 105 ? 5.452 2.906 -5.817 1.00 93.88 105 ASP A C 1
ATOM 829 O O . ASP A 1 105 ? 4.909 2.141 -6.603 1.00 93.88 105 ASP A O 1
ATOM 833 N N . THR A 1 106 ? 6.665 3.402 -6.052 1.00 94.69 106 THR A N 1
ATOM 834 C CA . THR A 1 106 ? 7.406 3.128 -7.294 1.00 94.69 106 THR A CA 1
ATOM 835 C C . THR A 1 106 ? 7.839 1.665 -7.377 1.00 94.69 106 THR A C 1
ATOM 837 O O . THR A 1 106 ? 7.739 1.048 -8.434 1.00 94.69 106 THR A O 1
ATOM 840 N N . ARG A 1 107 ? 8.289 1.083 -6.257 1.00 94.06 107 ARG A N 1
ATOM 841 C CA . ARG A 1 107 ? 8.653 -0.344 -6.202 1.00 94.06 107 ARG A CA 1
ATOM 842 C C . ARG A 1 107 ? 7.431 -1.244 -6.357 1.00 94.06 107 ARG A C 1
ATOM 844 O O . ARG A 1 107 ? 7.487 -2.211 -7.107 1.00 94.06 107 ARG A O 1
ATOM 851 N N . ALA A 1 108 ? 6.336 -0.906 -5.679 1.00 94.81 108 ALA A N 1
ATOM 852 C CA . ALA A 1 108 ? 5.077 -1.632 -5.805 1.00 94.81 108 ALA A CA 1
ATOM 853 C C . ALA A 1 108 ? 4.523 -1.557 -7.234 1.00 94.81 108 ALA A C 1
ATOM 855 O O . ALA A 1 108 ? 4.017 -2.551 -7.739 1.00 94.81 108 ALA A O 1
ATOM 856 N N . TRP A 1 109 ? 4.670 -0.413 -7.908 1.00 95.38 109 TRP A N 1
ATOM 857 C CA . TRP A 1 109 ? 4.252 -0.265 -9.298 1.00 95.38 109 TRP A CA 1
ATOM 858 C C . TRP A 1 109 ? 5.096 -1.115 -10.252 1.00 95.38 109 TRP A C 1
ATOM 860 O O . TRP A 1 109 ? 4.535 -1.808 -11.091 1.00 95.38 109 TRP A O 1
ATOM 870 N N . ALA A 1 110 ? 6.422 -1.152 -10.092 1.00 96.38 110 ALA A N 1
ATOM 871 C CA . ALA A 1 110 ? 7.263 -2.044 -10.898 1.00 96.38 110 ALA A CA 1
ATOM 872 C C . ALA A 1 110 ? 6.869 -3.520 -10.733 1.00 96.38 110 ALA A C 1
ATOM 874 O O . ALA A 1 110 ? 6.784 -4.250 -11.717 1.00 96.38 110 ALA A O 1
ATOM 875 N N . LEU A 1 111 ? 6.555 -3.937 -9.502 1.00 94.88 111 LEU A N 1
ATOM 876 C CA . LEU A 1 111 ? 6.035 -5.276 -9.242 1.00 94.88 111 LEU A CA 1
ATOM 877 C C . LEU A 1 111 ? 4.663 -5.492 -9.899 1.00 94.88 111 LEU A C 1
ATOM 879 O O . LEU A 1 111 ? 4.433 -6.542 -10.486 1.00 94.88 111 LEU A O 1
ATOM 883 N N . ALA A 1 112 ? 3.768 -4.504 -9.848 1.00 94.56 112 ALA A N 1
ATOM 884 C CA . ALA A 1 112 ? 2.467 -4.589 -10.504 1.00 94.56 112 ALA A CA 1
ATOM 885 C C . ALA A 1 112 ? 2.589 -4.711 -12.034 1.00 94.56 112 ALA A C 1
ATOM 887 O O . ALA A 1 112 ? 1.877 -5.516 -12.624 1.00 94.56 112 ALA A O 1
ATOM 888 N N . GLU A 1 113 ? 3.513 -3.992 -12.682 1.00 95.69 113 GLU A N 1
ATOM 889 C CA . GLU A 1 113 ? 3.759 -4.155 -14.124 1.00 95.69 113 GLU A CA 1
ATOM 890 C C . GLU A 1 113 ? 4.325 -5.540 -14.468 1.00 95.69 113 GLU A C 1
ATOM 892 O O . GLU A 1 113 ? 4.000 -6.091 -15.519 1.00 95.69 113 GLU A O 1
ATOM 897 N N . ASN A 1 114 ? 5.146 -6.124 -13.589 1.00 95.06 114 ASN A N 1
ATOM 898 C CA . ASN A 1 114 ? 5.681 -7.474 -13.767 1.00 95.06 114 ASN A CA 1
ATOM 899 C C . ASN A 1 114 ? 4.635 -8.569 -13.519 1.00 95.06 114 ASN A C 1
ATOM 901 O O . ASN A 1 114 ? 4.666 -9.583 -14.199 1.00 95.06 114 ASN A O 1
ATOM 905 N N . LEU A 1 115 ? 3.687 -8.364 -12.604 1.00 92.69 115 LEU A N 1
ATOM 906 C CA . LEU A 1 115 ? 2.653 -9.360 -12.307 1.00 92.69 115 LEU A CA 1
ATOM 907 C C . LEU A 1 115 ? 1.419 -9.251 -13.209 1.00 92.69 115 LEU A C 1
ATOM 909 O O . LEU A 1 115 ? 0.824 -10.267 -13.552 1.00 92.69 115 LEU A O 1
ATOM 913 N N . PHE A 1 116 ? 1.022 -8.031 -13.572 1.00 92.44 116 PHE A N 1
ATOM 914 C CA . PHE A 1 116 ? -0.278 -7.757 -14.196 1.00 92.44 116 PHE A CA 1
ATOM 915 C C . PHE A 1 116 ? -0.200 -6.818 -15.404 1.00 92.44 116 PHE A C 1
ATOM 917 O O . PHE A 1 116 ? -1.189 -6.647 -16.114 1.00 92.44 116 PHE A O 1
ATOM 924 N N . GLY A 1 117 ? 0.950 -6.181 -15.638 1.00 93.38 117 GLY A N 1
ATOM 925 C CA . GLY A 1 117 ? 1.111 -5.151 -16.661 1.00 93.38 117 GLY A CA 1
ATOM 926 C C . GLY A 1 117 ? 2.019 -5.576 -17.808 1.00 93.38 117 GLY A C 1
ATOM 927 O O . GLY A 1 117 ? 1.989 -6.717 -18.270 1.00 93.38 117 GLY A O 1
ATOM 928 N N . HIS A 1 118 ? 2.813 -4.630 -18.301 1.00 95.00 118 HIS A N 1
ATOM 929 C CA . HIS A 1 118 ? 3.525 -4.769 -19.573 1.00 95.00 118 HIS A CA 1
ATOM 930 C C . HIS A 1 118 ? 4.877 -5.486 -19.478 1.00 95.00 118 HIS A C 1
ATOM 932 O O . HIS A 1 118 ? 5.541 -5.652 -20.500 1.00 95.00 118 HIS A O 1
ATOM 938 N N . SER A 1 119 ? 5.309 -5.897 -18.283 1.00 95.31 119 SER A N 1
ATOM 939 C CA . SER A 1 119 ? 6.588 -6.589 -18.078 1.00 95.31 119 SER A CA 1
ATOM 940 C C . SER A 1 119 ? 6.432 -8.027 -17.579 1.00 95.31 119 SER A C 1
ATOM 942 O O . SER A 1 119 ? 7.378 -8.563 -17.011 1.00 95.31 119 SER A O 1
ATOM 944 N N . GLN A 1 120 ? 5.269 -8.651 -17.797 1.00 94.38 120 GLN A N 1
ATOM 945 C CA . GLN A 1 120 ? 5.005 -10.056 -17.443 1.00 94.38 120 GLN A CA 1
ATOM 946 C C . GLN A 1 120 ? 5.935 -11.045 -18.156 1.00 94.38 120 GLN A C 1
ATOM 948 O O . GLN A 1 120 ? 6.352 -12.037 -17.566 1.00 94.38 120 GLN A O 1
ATOM 953 N N . ASP A 1 121 ? 6.320 -10.746 -19.397 1.00 95.50 121 ASP A N 1
ATOM 954 C CA . ASP A 1 121 ? 7.188 -11.614 -20.203 1.00 95.50 121 ASP A CA 1
ATOM 955 C C . ASP A 1 121 ? 8.693 -11.358 -19.968 1.00 95.50 121 ASP A C 1
ATOM 957 O O . ASP A 1 121 ? 9.540 -11.879 -20.698 1.00 95.50 121 ASP A O 1
ATOM 961 N N . CYS A 1 122 ? 9.044 -10.528 -18.978 1.00 93.12 122 CYS A N 1
ATOM 962 C CA . CYS A 1 122 ? 10.411 -10.083 -18.720 1.00 93.12 122 CYS A CA 1
ATOM 963 C C . CYS A 1 122 ? 10.821 -10.337 -17.263 1.00 93.12 122 CYS A C 1
ATOM 965 O O . CYS A 1 122 ? 10.405 -9.610 -16.361 1.00 93.12 122 CYS A O 1
ATOM 967 N N . ASP A 1 123 ? 11.740 -11.282 -17.054 1.00 93.06 123 ASP A N 1
ATOM 968 C CA . ASP A 1 123 ? 12.322 -11.566 -15.731 1.00 93.06 123 ASP A CA 1
ATOM 969 C C . ASP A 1 123 ? 13.195 -10.421 -15.197 1.00 93.06 123 ASP A C 1
ATOM 971 O O . ASP A 1 123 ? 13.391 -10.296 -13.991 1.00 93.06 123 ASP A O 1
ATOM 975 N N . ASN A 1 124 ? 13.748 -9.593 -16.090 1.00 96.31 124 ASN A N 1
ATOM 976 C CA . ASN A 1 124 ? 14.545 -8.427 -15.724 1.00 96.31 124 ASN A CA 1
ATOM 977 C C . ASN A 1 124 ? 13.962 -7.176 -16.369 1.00 96.31 124 ASN A C 1
ATOM 979 O O . ASN A 1 124 ? 13.879 -7.078 -17.597 1.00 96.31 124 ASN A O 1
ATOM 983 N N . SER A 1 125 ? 13.571 -6.203 -15.550 1.00 96.12 125 SER A N 1
ATOM 984 C CA . SER A 1 125 ? 12.956 -4.972 -16.046 1.00 96.12 125 SER A CA 1
ATOM 985 C C . SER A 1 125 ? 13.264 -3.772 -15.158 1.00 96.12 125 SER A C 1
ATOM 987 O O . SER A 1 125 ? 13.571 -3.892 -13.973 1.00 96.12 125 SER A O 1
ATOM 989 N N . VAL A 1 126 ? 13.206 -2.582 -15.758 1.00 96.50 126 VAL A N 1
ATOM 990 C CA . VAL A 1 126 ? 13.344 -1.316 -15.037 1.00 96.50 126 VAL A CA 1
ATOM 991 C C . VAL A 1 126 ? 12.165 -0.424 -15.391 1.00 96.50 126 VAL A C 1
ATOM 993 O O . VAL A 1 126 ? 12.040 0.031 -16.528 1.00 96.50 126 VAL A O 1
ATOM 996 N N . LEU A 1 127 ? 11.324 -0.140 -14.402 1.00 96.81 127 LEU A N 1
ATOM 997 C CA . LEU A 1 127 ? 10.272 0.863 -14.495 1.00 96.81 127 LEU A CA 1
ATOM 998 C C . LEU A 1 127 ? 10.843 2.218 -14.097 1.00 96.81 127 LEU A C 1
ATOM 1000 O O . LEU A 1 127 ? 11.362 2.363 -12.992 1.00 96.81 127 LEU A O 1
ATOM 1004 N N . ILE A 1 128 ? 10.703 3.220 -14.963 1.00 95.69 128 ILE A N 1
ATOM 1005 C CA . ILE A 1 128 ? 11.075 4.604 -14.660 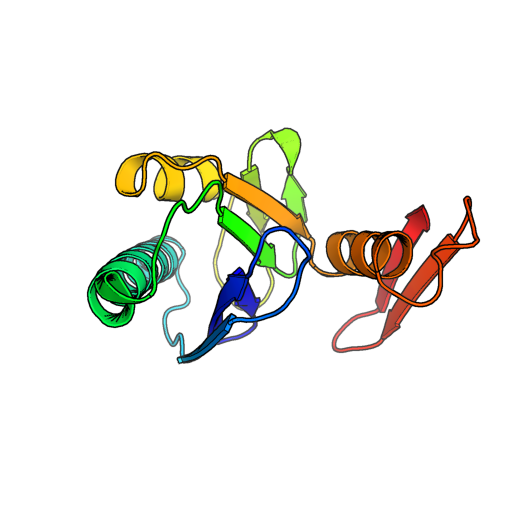1.00 95.69 128 ILE A CA 1
ATOM 1006 C C . ILE A 1 128 ? 9.803 5.422 -14.439 1.00 95.69 128 ILE A C 1
ATOM 1008 O O . ILE A 1 128 ? 9.026 5.649 -15.363 1.00 95.69 128 ILE A O 1
ATOM 1012 N N . SER A 1 129 ? 9.609 5.885 -13.207 1.00 93.25 129 SER A N 1
ATOM 1013 C CA . SER A 1 129 ? 8.499 6.749 -12.812 1.00 93.25 129 SER A CA 1
ATOM 1014 C C . SER A 1 129 ? 8.928 8.214 -12.883 1.00 93.25 129 SER A C 1
ATOM 1016 O O . SER A 1 129 ? 9.879 8.624 -12.209 1.00 93.25 129 SER A O 1
ATOM 1018 N N . ILE A 1 130 ? 8.233 9.003 -13.709 1.00 92.81 130 ILE A N 1
ATOM 1019 C CA . ILE A 1 130 ? 8.470 10.440 -13.901 1.00 92.81 130 ILE A CA 1
ATOM 1020 C C . ILE A 1 130 ? 7.217 11.197 -13.450 1.00 92.81 130 ILE A C 1
ATOM 1022 O O . ILE A 1 130 ? 6.248 11.328 -14.195 1.00 92.81 130 ILE A O 1
ATOM 1026 N N . HIS A 1 131 ? 7.244 11.710 -12.220 1.00 85.50 131 HIS A N 1
ATOM 1027 C CA . HIS A 1 131 ? 6.166 12.525 -11.653 1.00 85.50 131 HIS A CA 1
ATOM 1028 C C . HIS A 1 131 ? 6.747 13.750 -10.933 1.00 85.50 131 HIS A C 1
ATOM 1030 O O . HIS A 1 131 ? 7.510 14.520 -11.507 1.00 85.50 131 HIS A O 1
ATOM 1036 N N . HIS A 1 132 ? 6.417 13.943 -9.654 1.00 81.88 132 HIS A N 1
ATOM 1037 C CA . HIS A 1 132 ? 7.015 14.992 -8.827 1.00 81.88 132 HIS A CA 1
ATOM 1038 C C . HIS A 1 132 ? 8.486 14.733 -8.476 1.00 81.88 132 HIS A C 1
ATOM 1040 O O . HIS A 1 132 ? 9.163 15.621 -7.967 1.00 81.88 132 HIS A O 1
ATOM 1046 N N . GLY A 1 133 ? 8.950 13.508 -8.694 1.00 82.00 133 GLY A N 1
ATOM 1047 C CA . GLY A 1 133 ? 10.343 13.107 -8.620 1.00 82.00 133 GLY A CA 1
ATOM 1048 C C . GLY A 1 133 ? 10.619 12.058 -9.690 1.00 82.00 133 GLY A C 1
ATOM 1049 O O . GLY A 1 133 ? 9.704 11.634 -10.402 1.00 82.00 133 GLY A O 1
ATOM 1050 N N . LEU A 1 134 ? 11.882 11.654 -9.779 1.00 88.69 134 LEU A N 1
ATOM 1051 C CA . LEU A 1 134 ? 12.318 10.536 -10.603 1.00 88.69 134 LEU A CA 1
ATOM 1052 C C . LEU A 1 134 ? 12.529 9.322 -9.696 1.00 88.69 134 LEU A C 1
ATOM 1054 O O . LEU A 1 134 ? 13.293 9.398 -8.732 1.00 88.69 134 LEU A O 1
ATOM 1058 N N . GLY A 1 135 ? 11.849 8.222 -9.998 1.00 88.50 135 GLY A N 1
ATOM 1059 C CA . GLY A 1 135 ? 12.009 6.947 -9.305 1.00 88.50 135 GLY A CA 1
ATOM 1060 C C . GLY A 1 135 ? 12.269 5.823 -10.297 1.00 88.50 135 GLY A C 1
ATOM 1061 O O . GLY A 1 135 ? 11.807 5.882 -11.434 1.00 88.50 135 GLY A O 1
ATOM 1062 N N . ALA A 1 136 ? 12.995 4.796 -9.863 1.00 92.88 136 ALA A N 1
ATOM 1063 C CA . ALA A 1 136 ? 13.168 3.572 -10.630 1.00 92.88 136 ALA A CA 1
ATOM 1064 C C . ALA A 1 136 ? 12.812 2.359 -9.766 1.00 92.88 136 ALA A C 1
ATOM 1066 O O . ALA A 1 136 ? 13.273 2.252 -8.625 1.00 92.88 136 ALA A O 1
ATOM 1067 N N . GLY A 1 137 ? 11.987 1.465 -10.302 1.00 93.56 137 GLY A N 1
ATOM 1068 C CA . GLY A 1 137 ? 11.773 0.129 -9.759 1.00 93.56 137 GLY A CA 1
ATOM 1069 C C . GLY A 1 137 ? 12.494 -0.883 -10.639 1.00 93.56 137 GLY A C 1
ATOM 1070 O O . GLY A 1 137 ? 12.415 -0.791 -11.860 1.00 93.56 137 GLY A O 1
ATOM 1071 N N . ILE A 1 138 ? 13.236 -1.795 -10.022 1.00 95.19 138 ILE A N 1
ATOM 1072 C CA . ILE A 1 138 ? 14.055 -2.794 -10.711 1.00 95.19 138 ILE A CA 1
ATOM 1073 C C . ILE A 1 138 ? 13.536 -4.162 -10.280 1.00 95.19 138 ILE A C 1
ATOM 1075 O O . ILE A 1 138 ? 13.399 -4.389 -9.074 1.00 95.19 138 ILE A O 1
ATOM 1079 N N . ILE A 1 139 ? 13.244 -5.014 -11.261 1.00 93.19 139 ILE A N 1
ATOM 1080 C CA . ILE A 1 139 ? 12.922 -6.435 -11.099 1.00 93.19 139 ILE A CA 1
ATOM 1081 C C . ILE A 1 139 ? 14.105 -7.241 -11.621 1.00 93.19 139 ILE A C 1
ATOM 1083 O O . ILE A 1 139 ? 14.531 -6.956 -12.769 1.00 93.19 139 ILE A O 1
#